Protein AF-A0A1M5LRK2-F1 (afdb_monomer_lite)

Foldseek 3Di:
DDDPPPPDPDDDPDDDDDDPDDDPPQVPPPLCVLVVVCVVVVHQLCRVCVQLVDHSVRSVCSSVDDRDPPSSSVVSVCVVVVVDDSVNTPD

pLDDT: mean 73.71, std 24.24, range [27.83, 95.81]

Secondary structure (DSSP, 8-state):
------------------------------HHHHHHHHHHTT--HHHHHHTTT--HHHHHHHHTTPPPPHHHHHHHHHHHTTSS-GGGS--

Structure (mmCIF, N/CA/C/O backbone):
data_AF-A0A1M5LRK2-F1
#
_entry.id   AF-A0A1M5LRK2-F1
#
loop_
_atom_site.group_PDB
_atom_site.id
_atom_site.type_symbol
_atom_site.label_atom_id
_atom_site.label_alt_id
_atom_site.label_comp_id
_atom_site.label_asym_id
_atom_site.label_entity_id
_atom_site.label_seq_id
_atom_site.pdbx_PDB_ins_code
_atom_site.Cartn_x
_atom_site.Cartn_y
_atom_site.Cartn_z
_atom_site.occupancy
_atom_site.B_iso_or_equiv
_atom_site.auth_seq_id
_atom_site.auth_comp_id
_atom_site.auth_asym_id
_atom_site.auth_atom_id
_atom_site.pdbx_PDB_model_num
ATOM 1 N N . MET A 1 1 ? 18.347 -23.140 20.280 1.00 39.78 1 MET A N 1
ATOM 2 C CA . MET A 1 1 ? 17.048 -22.445 20.136 1.00 39.78 1 MET A CA 1
ATOM 3 C C . MET A 1 1 ? 17.347 -20.965 20.289 1.00 39.78 1 MET A C 1
ATOM 5 O O . MET A 1 1 ? 17.782 -20.599 21.364 1.00 39.78 1 MET A O 1
ATOM 9 N N . ALA A 1 2 ? 17.288 -20.106 19.279 1.00 39.00 2 ALA A N 1
ATOM 10 C CA . ALA A 1 2 ? 16.610 -20.155 17.988 1.00 39.00 2 ALA A CA 1
ATOM 11 C C . ALA A 1 2 ? 17.603 -19.902 16.835 1.00 39.00 2 ALA A C 1
ATOM 13 O O . ALA A 1 2 ? 18.667 -19.330 17.052 1.00 39.00 2 ALA A O 1
ATOM 14 N N . GLN A 1 3 ? 17.278 -20.409 15.647 1.00 30.03 3 GLN A N 1
ATOM 15 C CA . GLN A 1 3 ? 17.977 -20.083 14.407 1.00 30.03 3 GLN A CA 1
ATOM 16 C C . GLN A 1 3 ? 17.406 -18.758 13.900 1.00 30.03 3 GLN A C 1
ATOM 18 O O . GLN A 1 3 ? 16.212 -18.679 13.621 1.00 30.03 3 GLN A O 1
ATOM 23 N N . ASP A 1 4 ? 18.253 -17.736 13.819 1.00 31.75 4 ASP A N 1
ATOM 24 C CA . ASP A 1 4 ? 17.967 -16.526 13.057 1.00 31.75 4 ASP A CA 1
ATOM 25 C C . ASP A 1 4 ? 18.226 -16.854 11.580 1.00 31.75 4 ASP A C 1
ATOM 27 O O . ASP A 1 4 ? 19.366 -16.841 11.110 1.00 31.75 4 ASP A O 1
ATOM 31 N N . ASP A 1 5 ? 17.168 -17.231 10.861 1.00 33.84 5 ASP A N 1
ATOM 32 C CA . ASP A 1 5 ? 17.200 -17.424 9.410 1.00 33.84 5 ASP A CA 1
ATOM 33 C C . ASP A 1 5 ? 17.258 -16.052 8.714 1.00 33.84 5 ASP A C 1
ATOM 35 O O . ASP A 1 5 ? 16.253 -15.447 8.336 1.00 33.84 5 ASP A O 1
ATOM 39 N N . ASP A 1 6 ? 18.484 -15.549 8.581 1.00 30.67 6 ASP A N 1
ATOM 40 C CA . ASP A 1 6 ? 18.859 -14.357 7.821 1.00 30.67 6 ASP A CA 1
ATOM 41 C C . ASP A 1 6 ? 18.623 -14.616 6.318 1.00 30.67 6 ASP A C 1
ATOM 43 O O . ASP A 1 6 ? 19.430 -15.247 5.629 1.00 30.67 6 ASP A O 1
ATOM 47 N N . PHE A 1 7 ? 17.474 -14.178 5.792 1.00 34.88 7 PHE A N 1
ATOM 48 C CA . PHE A 1 7 ? 17.093 -14.365 4.386 1.00 34.88 7 PHE A CA 1
ATOM 49 C C . PHE A 1 7 ? 17.898 -13.416 3.476 1.00 34.88 7 PHE A C 1
ATOM 51 O O . PHE A 1 7 ? 17.405 -12.393 2.992 1.00 34.88 7 PHE A O 1
ATOM 58 N N . LYS A 1 8 ? 19.177 -13.735 3.247 1.00 31.86 8 LYS A N 1
ATOM 59 C CA . LYS A 1 8 ? 20.048 -12.986 2.333 1.00 31.86 8 LYS A CA 1
ATOM 60 C C . LYS A 1 8 ? 19.725 -13.307 0.876 1.00 31.86 8 LYS A C 1
ATOM 62 O O . LYS A 1 8 ? 20.113 -14.346 0.349 1.00 31.86 8 LYS A O 1
ATOM 67 N N . TYR A 1 9 ? 19.096 -12.361 0.184 1.00 34.56 9 TYR A N 1
ATOM 68 C CA . TYR A 1 9 ? 19.098 -12.337 -1.278 1.00 34.56 9 TYR A CA 1
ATOM 69 C C . TYR A 1 9 ? 20.493 -11.939 -1.779 1.00 34.56 9 TYR A C 1
ATOM 71 O O . TYR A 1 9 ? 20.832 -10.759 -1.869 1.00 34.56 9 TYR A O 1
ATOM 79 N N . GLN A 1 10 ? 21.316 -12.937 -2.100 1.00 27.83 10 GLN A N 1
ATOM 80 C CA . GLN A 1 10 ? 22.564 -12.747 -2.832 1.00 27.83 10 GLN A CA 1
ATOM 81 C C . GLN A 1 10 ? 22.223 -12.457 -4.302 1.00 27.83 10 GLN A C 1
ATOM 83 O O . GLN A 1 10 ? 21.779 -13.342 -5.032 1.00 27.83 10 GLN A O 1
ATOM 88 N N . ALA A 1 11 ? 22.433 -11.220 -4.756 1.00 36.66 11 ALA A N 1
ATOM 89 C CA . ALA A 1 11 ? 22.429 -10.922 -6.183 1.00 36.66 11 ALA A CA 1
ATOM 90 C C . ALA A 1 11 ? 23.665 -11.580 -6.815 1.00 36.66 11 ALA A C 1
ATOM 92 O O . ALA A 1 11 ? 24.799 -11.165 -6.566 1.00 36.66 11 ALA A O 1
ATOM 93 N N . VAL A 1 12 ? 23.453 -12.638 -7.597 1.00 35.47 12 VAL A N 1
ATOM 94 C CA . VAL A 1 12 ? 24.506 -13.253 -8.406 1.00 35.47 12 VAL A CA 1
ATOM 95 C C . VAL A 1 12 ? 24.808 -12.337 -9.591 1.00 35.47 12 VAL A C 1
ATOM 97 O O . VAL A 1 12 ? 23.992 -12.165 -10.493 1.00 35.47 12 VAL A O 1
ATOM 100 N N . ALA A 1 13 ? 25.979 -11.702 -9.568 1.00 40.41 13 ALA A N 1
ATOM 101 C CA . ALA A 1 13 ? 26.527 -11.016 -10.728 1.00 40.41 13 ALA A CA 1
ATOM 102 C C . ALA A 1 13 ? 27.018 -12.081 -11.720 1.00 40.41 13 ALA A C 1
ATOM 104 O O . ALA A 1 13 ? 28.093 -12.652 -11.546 1.00 40.41 13 ALA A O 1
ATOM 105 N N . GLY A 1 14 ? 26.187 -12.384 -12.718 1.00 37.84 14 GLY A N 1
ATOM 106 C CA . GLY A 1 14 ? 26.483 -13.306 -13.807 1.00 37.84 14 GLY A CA 1
ATOM 107 C C . GLY A 1 14 ? 26.310 -12.617 -15.155 1.00 37.84 14 GLY A C 1
ATOM 108 O O . GLY A 1 14 ? 25.188 -12.352 -15.559 1.00 37.84 14 GLY A O 1
ATOM 109 N N . ASP A 1 15 ? 27.455 -12.329 -15.767 1.00 36.97 15 ASP A N 1
ATOM 110 C CA . ASP A 1 15 ? 27.785 -12.312 -17.196 1.00 36.97 15 ASP A CA 1
ATOM 111 C C . ASP A 1 15 ? 26.907 -11.560 -18.224 1.00 36.97 15 ASP A C 1
ATOM 113 O O . ASP A 1 15 ? 25.693 -11.716 -18.344 1.00 36.97 15 ASP A O 1
ATOM 117 N N . SER A 1 16 ? 27.601 -10.766 -19.041 1.00 49.12 16 SER A N 1
ATOM 118 C CA . SER A 1 16 ? 27.083 -9.960 -20.146 1.00 49.12 16 SER A CA 1
ATOM 119 C C . SER A 1 16 ? 26.664 -10.845 -21.323 1.00 49.12 16 SER A C 1
ATOM 121 O O . SER A 1 16 ? 27.393 -10.989 -22.301 1.00 49.12 16 SER A O 1
ATOM 123 N N . GLY A 1 17 ? 25.457 -11.399 -21.259 1.00 35.09 17 GLY A N 1
ATOM 124 C CA . GLY A 1 17 ? 24.761 -12.000 -22.394 1.00 35.09 17 GLY A CA 1
ATOM 125 C C . GLY A 1 17 ? 23.434 -11.285 -22.611 1.00 35.09 17 GLY A C 1
ATOM 126 O O . GLY A 1 17 ? 22.604 -11.236 -21.709 1.00 35.09 17 GLY A O 1
ATOM 127 N N . ALA A 1 18 ? 23.230 -10.697 -23.790 1.00 49.25 18 ALA A N 1
ATOM 128 C CA . ALA A 1 18 ? 21.982 -10.032 -24.150 1.00 49.25 18 ALA A CA 1
ATOM 129 C C . ALA A 1 18 ? 20.792 -11.003 -24.028 1.00 49.25 18 ALA A C 1
ATOM 131 O O . ALA A 1 18 ? 20.611 -11.877 -24.875 1.00 49.25 18 ALA A O 1
ATOM 132 N N . VAL A 1 19 ? 19.979 -10.840 -22.982 1.00 48.53 19 VAL A N 1
ATOM 133 C CA . VAL A 1 19 ? 18.701 -11.545 -22.834 1.00 48.53 19 VAL A CA 1
ATOM 134 C C . VAL A 1 19 ? 17.586 -10.707 -23.476 1.00 48.53 19 VAL A C 1
ATOM 136 O O . VAL A 1 19 ? 17.502 -9.502 -23.217 1.00 48.53 19 VAL A O 1
ATOM 139 N N . PRO A 1 20 ? 16.743 -11.289 -24.349 1.00 43.72 20 PRO A N 1
ATOM 140 C CA . PRO A 1 20 ? 15.616 -10.581 -24.936 1.00 43.72 20 PRO A CA 1
ATOM 141 C C . PRO A 1 20 ? 14.570 -10.310 -23.849 1.00 43.72 20 PRO A C 1
ATOM 143 O O . PRO A 1 20 ? 14.382 -11.115 -22.942 1.00 43.72 20 PRO A O 1
ATOM 146 N N . ALA A 1 21 ? 13.916 -9.152 -23.945 1.00 49.50 21 ALA A N 1
ATOM 147 C CA . ALA A 1 21 ? 12.923 -8.658 -23.0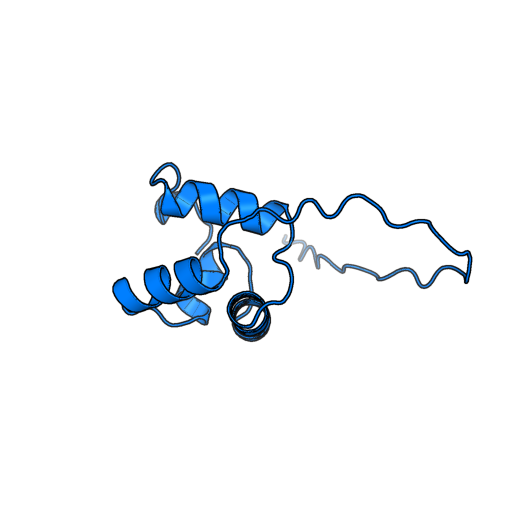00 1.00 49.50 21 ALA A CA 1
ATOM 148 C C . ALA A 1 21 ? 11.879 -9.726 -22.620 1.00 49.50 21 ALA A C 1
ATOM 150 O O . ALA A 1 21 ? 11.008 -10.077 -23.417 1.00 49.50 21 ALA A O 1
ATOM 151 N N . GLU A 1 22 ? 11.967 -10.216 -21.384 1.00 34.72 22 GLU A N 1
ATOM 152 C CA . GLU A 1 22 ? 10.943 -11.050 -20.763 1.00 34.72 22 GLU A CA 1
ATOM 153 C C . GLU A 1 22 ? 9.634 -10.261 -20.583 1.00 34.72 22 GLU A C 1
ATOM 155 O O . GLU A 1 22 ? 9.669 -9.039 -20.385 1.00 34.72 22 GLU A O 1
ATOM 160 N N . PRO A 1 23 ? 8.465 -10.928 -20.643 1.00 40.69 23 PRO A N 1
ATOM 161 C CA . PRO A 1 23 ? 7.179 -10.261 -20.546 1.00 40.69 23 PRO A CA 1
ATOM 162 C C . PRO A 1 23 ? 7.041 -9.647 -19.154 1.00 40.69 23 PRO A C 1
ATOM 164 O O . PRO A 1 23 ? 6.864 -10.331 -18.145 1.00 40.69 23 PRO A O 1
ATOM 167 N N . THR A 1 24 ? 7.103 -8.321 -19.102 1.00 40.09 24 THR A N 1
ATOM 168 C CA . THR A 1 24 ? 6.728 -7.531 -17.940 1.00 40.09 24 THR A CA 1
ATOM 169 C C . THR A 1 24 ? 5.268 -7.833 -17.625 1.00 40.09 24 THR A C 1
ATOM 171 O O . THR A 1 24 ? 4.349 -7.268 -18.217 1.00 40.09 24 THR A O 1
ATOM 174 N N . PHE A 1 25 ? 5.029 -8.723 -16.659 1.00 43.09 25 PHE A N 1
ATOM 175 C CA . PHE A 1 25 ? 3.741 -8.846 -15.981 1.00 43.09 25 PHE A CA 1
ATOM 176 C C . PHE A 1 25 ? 3.513 -7.578 -15.145 1.00 43.09 25 PHE A C 1
ATOM 178 O O . PHE A 1 25 ? 3.519 -7.597 -13.914 1.00 43.09 25 PHE A O 1
ATOM 185 N N . ALA A 1 26 ? 3.359 -6.440 -15.824 1.00 45.97 26 ALA A N 1
ATOM 186 C CA . ALA A 1 26 ? 2.996 -5.159 -15.256 1.00 45.97 26 ALA A CA 1
ATOM 187 C C . ALA A 1 26 ? 1.542 -5.268 -14.799 1.00 45.97 26 ALA A C 1
ATOM 189 O O . ALA A 1 26 ? 0.607 -4.928 -15.523 1.00 45.97 26 ALA A O 1
ATOM 190 N N . ALA A 1 27 ? 1.355 -5.825 -13.601 1.00 50.47 27 ALA A N 1
ATOM 191 C CA . ALA A 1 27 ? 0.073 -5.914 -12.931 1.00 50.47 27 ALA A CA 1
ATOM 192 C C . ALA A 1 27 ? -0.513 -4.501 -12.837 1.00 50.47 27 ALA A C 1
ATOM 194 O O . ALA A 1 27 ? -0.089 -3.674 -12.034 1.00 50.47 27 ALA A O 1
ATOM 195 N N . THR A 1 28 ? -1.458 -4.219 -13.730 1.00 48.75 28 THR A N 1
ATOM 196 C CA . THR A 1 28 ? -1.961 -2.882 -14.035 1.00 48.75 28 THR A CA 1
ATOM 197 C C . THR A 1 28 ? -2.961 -2.434 -12.972 1.00 48.75 28 THR A C 1
ATOM 199 O O . THR A 1 28 ? -4.144 -2.260 -13.240 1.00 48.75 28 THR A O 1
ATOM 202 N N . THR A 1 29 ? -2.514 -2.277 -11.728 1.00 55.19 29 THR A N 1
ATOM 203 C CA . THR A 1 29 ? -3.180 -1.339 -10.824 1.00 55.19 29 THR A CA 1
ATOM 204 C C . THR A 1 29 ? -2.428 -0.029 -10.987 1.00 55.19 29 THR A C 1
ATOM 206 O O . THR A 1 29 ? -1.240 0.004 -10.661 1.00 55.19 29 THR A O 1
ATOM 209 N N . PRO A 1 30 ? -3.049 1.036 -11.522 1.00 64.31 30 PRO A N 1
ATOM 210 C CA . PRO A 1 30 ? -2.336 2.286 -11.717 1.00 64.31 30 PRO A CA 1
ATOM 211 C C . PRO A 1 30 ? -1.755 2.741 -10.375 1.00 64.31 30 PRO A C 1
ATOM 213 O O . PRO A 1 30 ? -2.486 2.861 -9.393 1.00 64.31 30 PRO A O 1
ATOM 216 N N . HIS A 1 31 ? -0.444 2.983 -10.322 1.00 71.19 31 HIS A N 1
ATOM 217 C CA . HIS A 1 31 ? 0.278 3.399 -9.109 1.00 71.19 31 HIS A CA 1
ATOM 218 C C . HIS A 1 31 ? -0.411 4.577 -8.390 1.00 71.19 31 HIS A C 1
ATOM 220 O O . HIS A 1 31 ? -0.462 4.639 -7.160 1.00 71.19 31 HIS A O 1
ATOM 226 N N . ALA A 1 32 ? -1.026 5.471 -9.172 1.00 74.75 32 ALA A N 1
ATOM 227 C CA . ALA A 1 32 ? -1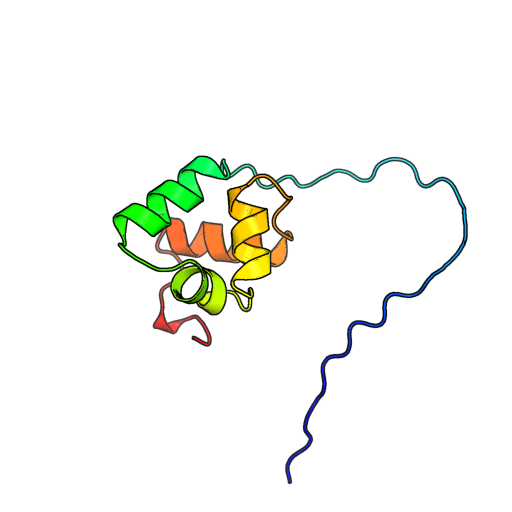.828 6.587 -8.687 1.00 74.75 32 ALA A CA 1
ATOM 228 C C . ALA A 1 32 ? -3.047 6.154 -7.849 1.00 74.75 32 ALA A C 1
ATOM 230 O O . ALA A 1 32 ? -3.353 6.800 -6.848 1.00 74.75 32 ALA A O 1
ATOM 231 N N . GLU A 1 33 ? -3.719 5.060 -8.209 1.00 83.50 33 GLU A N 1
ATOM 232 C CA . GLU A 1 33 ? -4.890 4.551 -7.486 1.00 83.50 33 GLU A CA 1
ATOM 233 C C . GLU A 1 33 ? -4.495 3.913 -6.150 1.00 83.50 33 GLU A C 1
ATOM 235 O O . GLU A 1 33 ? -5.174 4.127 -5.148 1.00 83.50 33 GLU A O 1
ATOM 240 N N . LEU A 1 34 ? -3.347 3.227 -6.082 1.00 86.75 34 LEU A N 1
ATOM 241 C CA . LEU A 1 34 ? -2.813 2.700 -4.817 1.00 86.75 34 LEU A CA 1
ATOM 242 C C . LEU A 1 34 ? -2.446 3.822 -3.843 1.00 86.75 34 LEU A C 1
ATOM 244 O O . LEU A 1 34 ? -2.812 3.777 -2.666 1.00 86.75 34 LEU A O 1
ATOM 248 N N . LYS A 1 35 ? -1.788 4.874 -4.342 1.00 89.56 35 LYS A N 1
ATOM 249 C CA . LYS A 1 35 ? -1.469 6.063 -3.546 1.00 89.56 35 LYS A CA 1
ATOM 250 C C . LYS A 1 35 ? -2.736 6.749 -3.025 1.00 89.56 35 LYS A C 1
ATOM 252 O O . LYS A 1 35 ? -2.805 7.078 -1.841 1.00 89.56 35 LYS A O 1
ATOM 257 N N . LYS A 1 36 ? -3.751 6.944 -3.876 1.00 89.88 36 LYS A N 1
ATOM 258 C CA . LYS A 1 36 ? -5.050 7.510 -3.467 1.00 89.88 36 LYS A CA 1
ATOM 259 C C . LYS A 1 36 ? -5.739 6.642 -2.417 1.00 89.88 36 LYS A C 1
ATOM 261 O O . LYS A 1 36 ? -6.210 7.176 -1.416 1.00 89.88 36 LYS A O 1
ATOM 266 N N . PHE A 1 37 ? -5.748 5.323 -2.607 1.00 90.31 37 PHE A N 1
ATOM 267 C CA . PHE A 1 37 ? -6.319 4.374 -1.654 1.00 90.31 37 PHE A CA 1
ATOM 268 C C . PHE A 1 37 ? -5.657 4.500 -0.277 1.00 90.31 37 PHE A C 1
ATOM 270 O O . PHE A 1 37 ? -6.354 4.710 0.718 1.00 90.31 37 PHE A O 1
ATOM 277 N N . ARG A 1 38 ? -4.320 4.493 -0.214 1.00 94.00 38 ARG A N 1
ATOM 278 C CA . ARG A 1 38 ? -3.579 4.709 1.037 1.00 94.00 38 ARG A CA 1
ATOM 279 C C . ARG A 1 38 ? -3.927 6.048 1.696 1.00 94.00 38 ARG A C 1
ATOM 281 O O . ARG A 1 38 ? -4.172 6.098 2.901 1.00 94.00 38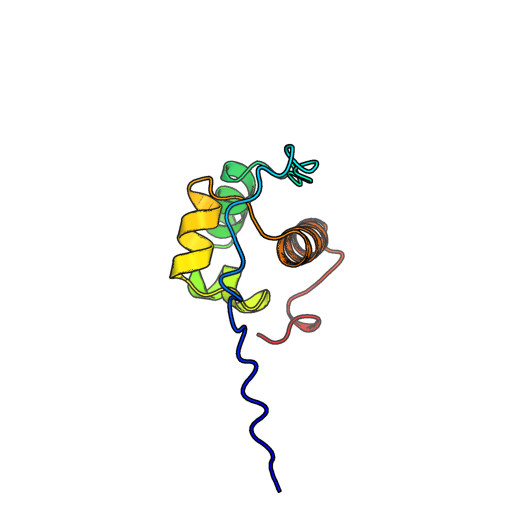 ARG A O 1
ATOM 288 N N . ILE A 1 39 ? -3.961 7.134 0.918 1.00 92.44 39 ILE A N 1
ATOM 289 C CA . ILE A 1 39 ? -4.281 8.478 1.429 1.00 92.44 39 ILE A CA 1
ATOM 290 C C . ILE A 1 39 ? -5.712 8.530 1.975 1.00 92.44 39 ILE A C 1
ATOM 292 O O . ILE A 1 39 ? -5.925 9.108 3.039 1.00 92.44 39 ILE A O 1
ATOM 296 N N . SER A 1 40 ? -6.679 7.883 1.315 1.00 92.75 40 SER A N 1
ATOM 297 C CA . SER A 1 40 ? -8.062 7.808 1.809 1.00 92.75 40 SER A CA 1
ATOM 298 C C . SER A 1 40 ? -8.169 7.087 3.156 1.00 92.75 40 SER A C 1
ATOM 300 O O . SER A 1 40 ? -8.971 7.484 3.998 1.00 92.75 40 SER A O 1
ATOM 302 N N . LYS A 1 41 ? -7.292 6.104 3.406 1.00 90.06 41 LYS A N 1
ATOM 303 C CA . LYS A 1 41 ? -7.151 5.425 4.702 1.00 90.06 41 LYS A CA 1
ATOM 304 C C . LYS A 1 41 ? -6.331 6.215 5.735 1.00 90.06 41 LYS A C 1
ATOM 306 O O . LYS A 1 41 ? -6.231 5.784 6.879 1.00 90.06 41 LYS A O 1
ATOM 311 N N . ARG A 1 42 ? -5.764 7.370 5.358 1.00 94.38 42 ARG A N 1
ATOM 312 C CA . ARG A 1 42 ? -4.879 8.214 6.186 1.00 94.38 42 ARG A CA 1
ATOM 313 C C . ARG A 1 42 ? -3.673 7.461 6.753 1.00 94.38 42 ARG A C 1
ATOM 315 O O . ARG A 1 42 ? -3.268 7.679 7.891 1.00 94.38 42 ARG A O 1
ATOM 322 N N . GLU A 1 43 ? -3.085 6.578 5.954 1.00 94.31 43 GLU A N 1
ATOM 323 C CA . GLU A 1 43 ? -1.947 5.764 6.385 1.00 94.31 43 GLU A CA 1
ATOM 324 C C . GLU A 1 43 ? -0.626 6.300 5.844 1.00 94.31 43 GLU A C 1
ATOM 326 O O . GLU A 1 43 ? -0.546 6.780 4.709 1.00 94.31 43 GLU A O 1
ATOM 331 N N . SER A 1 44 ? 0.435 6.187 6.645 1.00 95.81 44 SER A N 1
ATOM 332 C CA . SER A 1 44 ? 1.798 6.397 6.161 1.00 95.81 44 SER A CA 1
ATOM 333 C C . SER A 1 44 ? 2.186 5.294 5.170 1.00 95.81 44 SER A C 1
ATOM 335 O O . SER A 1 44 ? 1.570 4.228 5.118 1.00 95.81 44 SER A O 1
ATOM 337 N N . GLN A 1 45 ? 3.220 5.549 4.366 1.00 94.31 45 GLN A N 1
ATOM 338 C CA . GLN A 1 45 ? 3.783 4.526 3.483 1.00 94.31 45 GLN A CA 1
ATOM 339 C C . GLN A 1 45 ? 4.285 3.325 4.282 1.00 94.31 45 GLN A C 1
ATOM 341 O O . GLN A 1 45 ? 3.963 2.205 3.925 1.00 94.31 45 GLN A O 1
ATOM 346 N N . GLU A 1 46 ? 4.997 3.555 5.384 1.00 94.94 46 GLU A N 1
ATOM 347 C CA . GLU A 1 46 ? 5.458 2.495 6.283 1.00 94.94 46 GLU A CA 1
ATOM 348 C C . GLU A 1 46 ? 4.307 1.610 6.769 1.00 94.94 46 GLU A C 1
ATOM 350 O O . GLU A 1 46 ? 4.360 0.399 6.605 1.00 94.94 46 GLU A O 1
ATOM 355 N N . LYS A 1 47 ? 3.215 2.211 7.258 1.00 94.50 47 LYS A N 1
ATOM 356 C CA . LYS A 1 47 ? 2.054 1.456 7.737 1.00 94.50 47 LYS A CA 1
ATOM 357 C C . LYS A 1 47 ? 1.371 0.664 6.621 1.00 94.50 47 LYS A C 1
ATOM 359 O O . LYS A 1 47 ? 0.944 -0.466 6.824 1.00 94.50 47 LYS A O 1
ATOM 364 N N . PHE A 1 48 ? 1.215 1.257 5.441 1.00 95.00 48 PHE A N 1
ATOM 365 C CA . PHE A 1 48 ? 0.548 0.590 4.324 1.00 95.00 48 PHE A CA 1
ATOM 366 C C . PHE A 1 48 ? 1.394 -0.531 3.720 1.00 95.00 48 PHE A C 1
ATOM 368 O O . PHE A 1 48 ? 0.912 -1.647 3.556 1.00 95.00 48 PHE A O 1
ATOM 375 N N . TRP A 1 49 ? 2.649 -0.229 3.399 1.00 94.44 49 TRP A N 1
ATOM 376 C CA . TRP A 1 49 ? 3.565 -1.132 2.712 1.00 94.44 49 TRP A CA 1
ATOM 377 C C . TRP A 1 49 ? 4.165 -2.190 3.645 1.00 94.44 49 TRP A C 1
ATOM 379 O O . TRP A 1 49 ? 4.403 -3.311 3.194 1.00 94.44 49 TRP A O 1
ATOM 389 N N . GLY A 1 50 ? 4.314 -1.880 4.937 1.00 94.62 50 GLY A N 1
ATOM 390 C CA . GLY A 1 50 ? 4.807 -2.807 5.962 1.00 94.62 50 GLY A CA 1
ATOM 391 C C . GLY A 1 50 ? 4.006 -4.105 6.020 1.00 94.62 50 GLY A C 1
ATOM 392 O O . GLY A 1 50 ? 4.597 -5.181 6.017 1.00 94.62 50 GLY A O 1
ATOM 393 N N . ARG A 1 51 ? 2.679 -4.016 5.844 1.00 94.00 51 ARG A N 1
ATOM 394 C CA . ARG A 1 51 ? 1.775 -5.177 5.757 1.00 94.00 51 ARG A CA 1
ATOM 395 C C . ARG A 1 51 ? 2.187 -6.218 4.715 1.00 94.00 51 ARG A C 1
ATOM 397 O O . ARG A 1 51 ? 1.858 -7.391 4.845 1.00 94.00 51 ARG A O 1
ATOM 404 N N . PHE A 1 52 ? 2.857 -5.784 3.650 1.00 93.62 52 PHE A N 1
ATOM 405 C CA . PHE A 1 52 ? 3.291 -6.630 2.538 1.00 93.62 52 PHE A CA 1
ATOM 406 C C . PHE A 1 52 ? 4.792 -6.953 2.599 1.00 93.62 52 PHE A C 1
ATOM 408 O O . PHE A 1 52 ? 5.362 -7.374 1.593 1.00 93.62 52 PHE A O 1
ATOM 415 N N . GLY A 1 53 ? 5.448 -6.707 3.740 1.00 92.88 53 GLY A N 1
ATOM 416 C CA . GLY A 1 53 ? 6.894 -6.867 3.910 1.00 92.88 53 GLY A CA 1
ATOM 417 C C . GLY A 1 53 ? 7.717 -5.829 3.140 1.00 92.88 53 GLY A C 1
ATOM 418 O O . GLY A 1 53 ? 8.888 -6.056 2.842 1.00 92.88 53 GLY A O 1
ATOM 419 N N . VAL A 1 54 ? 7.112 -4.699 2.766 1.00 94.00 54 VAL A N 1
ATOM 420 C CA . VAL A 1 54 ? 7.754 -3.665 1.951 1.00 94.00 54 VAL A CA 1
ATOM 421 C C . VAL A 1 54 ? 8.171 -2.493 2.834 1.00 94.00 54 VAL A C 1
ATOM 423 O O . VAL A 1 54 ? 7.359 -1.889 3.532 1.00 94.00 54 VAL A O 1
ATOM 426 N N . THR A 1 55 ? 9.447 -2.114 2.750 1.00 94.88 55 THR A N 1
ATOM 427 C CA . THR A 1 55 ? 9.984 -0.951 3.468 1.00 94.88 55 THR A CA 1
ATOM 428 C C . THR A 1 55 ? 9.393 0.363 2.955 1.00 94.88 55 THR A C 1
ATOM 430 O O . THR A 1 55 ? 9.017 0.482 1.786 1.00 94.88 55 THR A O 1
ATOM 433 N N . GLN A 1 56 ? 9.383 1.404 3.796 1.00 93.81 56 GLN A N 1
ATOM 434 C CA . GLN A 1 56 ? 8.883 2.732 3.415 1.00 93.81 56 GLN A CA 1
ATOM 435 C C . GLN A 1 56 ? 9.558 3.280 2.142 1.00 93.81 56 GLN A C 1
ATOM 437 O O . GLN A 1 56 ? 8.873 3.794 1.256 1.00 93.81 56 GLN A O 1
ATOM 442 N N . SER A 1 57 ? 10.880 3.130 2.015 1.00 93.81 57 SER A N 1
ATOM 443 C CA . SER A 1 57 ? 11.641 3.600 0.850 1.00 93.81 57 SER A CA 1
ATOM 444 C C . SER A 1 57 ? 11.268 2.859 -0.439 1.00 93.81 57 SER A C 1
ATOM 446 O O . SER A 1 57 ? 11.152 3.485 -1.494 1.00 93.81 57 SER A O 1
ATOM 448 N N . SER A 1 58 ? 11.016 1.550 -0.362 1.00 91.31 58 SER A N 1
ATOM 449 C CA . SER A 1 58 ? 10.542 0.740 -1.493 1.00 91.31 58 SER A CA 1
ATOM 450 C C . SER A 1 58 ? 9.103 1.094 -1.871 1.00 91.31 58 SER A C 1
ATOM 452 O O . SER A 1 58 ? 8.810 1.318 -3.044 1.00 91.31 58 SER A O 1
ATOM 454 N N . GLY A 1 59 ? 8.225 1.255 -0.877 1.00 91.88 59 GLY A N 1
ATOM 455 C CA . GLY A 1 59 ? 6.845 1.697 -1.073 1.00 91.88 59 GLY A CA 1
ATOM 456 C C . GLY A 1 59 ? 6.746 3.070 -1.740 1.00 91.88 59 GLY A C 1
ATOM 457 O O . GLY A 1 59 ? 5.924 3.277 -2.631 1.00 91.88 59 GLY A O 1
ATOM 458 N N . SER A 1 60 ? 7.647 3.992 -1.389 1.00 92.94 60 SER A N 1
ATOM 459 C CA . SER A 1 60 ? 7.755 5.287 -2.067 1.00 92.94 60 SER A CA 1
ATOM 460 C C . SER A 1 60 ? 8.038 5.135 -3.562 1.00 92.94 60 SER A C 1
ATOM 462 O O . SER A 1 60 ? 7.331 5.722 -4.379 1.00 92.94 60 SER A O 1
ATOM 464 N N . ARG A 1 61 ? 8.987 4.265 -3.935 1.00 91.19 61 ARG A N 1
ATOM 465 C CA . ARG A 1 61 ? 9.319 3.985 -5.344 1.00 91.19 61 ARG A CA 1
ATOM 466 C C . ARG A 1 61 ? 8.134 3.400 -6.106 1.00 91.19 61 ARG A C 1
ATOM 468 O O . ARG A 1 61 ? 7.886 3.781 -7.250 1.00 91.19 61 ARG A O 1
ATOM 475 N N . PHE A 1 62 ? 7.389 2.507 -5.465 1.00 91.19 62 PHE A N 1
ATOM 476 C CA . PHE A 1 62 ? 6.191 1.904 -6.043 1.00 91.19 62 PHE A CA 1
ATOM 477 C C . PHE A 1 62 ? 5.084 2.929 -6.294 1.00 91.19 62 PHE A C 1
ATOM 479 O O . PHE A 1 62 ? 4.384 2.837 -7.297 1.00 91.19 62 PHE A O 1
ATOM 486 N N . GLU A 1 63 ? 4.937 3.936 -5.433 1.00 88.44 63 GLU A N 1
ATOM 487 C CA . GLU A 1 63 ? 3.968 5.020 -5.634 1.00 88.44 63 GLU A CA 1
ATOM 488 C C . GLU A 1 63 ? 4.411 6.045 -6.692 1.00 88.44 63 GLU A C 1
ATOM 490 O O . GLU A 1 63 ? 3.564 6.752 -7.239 1.00 88.44 63 GLU A O 1
ATOM 495 N N . THR A 1 64 ? 5.711 6.134 -6.993 1.00 86.00 64 THR A N 1
ATOM 496 C CA . THR A 1 64 ? 6.276 7.063 -7.990 1.00 86.00 64 THR A CA 1
ATOM 497 C C . THR A 1 64 ? 6.498 6.445 -9.373 1.00 86.00 64 THR A C 1
ATOM 499 O O . THR A 1 64 ? 6.967 7.144 -10.265 1.00 86.00 64 THR A O 1
ATOM 502 N N . GLY A 1 65 ? 6.155 5.167 -9.571 1.00 76.12 65 GLY A N 1
ATOM 503 C CA . GLY A 1 65 ? 6.162 4.522 -10.892 1.00 76.12 65 GLY A CA 1
ATOM 504 C C . GLY A 1 65 ? 7.229 3.449 -11.112 1.00 76.12 65 GLY A C 1
ATOM 505 O O . GLY A 1 65 ? 7.423 3.026 -12.249 1.00 76.12 65 GLY A O 1
ATOM 506 N N . LEU A 1 66 ? 7.912 2.979 -10.062 1.00 74.88 66 LEU A N 1
ATOM 507 C CA . LEU A 1 66 ? 8.711 1.757 -10.163 1.00 74.88 66 LEU A CA 1
ATOM 508 C C . LEU A 1 66 ? 7.781 0.534 -10.134 1.00 74.88 66 LEU A C 1
ATOM 510 O O . LEU A 1 66 ? 6.810 0.503 -9.374 1.00 74.88 66 LEU A O 1
ATOM 514 N N . GLY A 1 67 ? 8.084 -0.478 -10.950 1.00 82.69 67 GLY A N 1
ATOM 515 C CA . GLY A 1 67 ? 7.304 -1.713 -11.000 1.00 82.69 67 GLY A CA 1
ATOM 516 C C . GLY A 1 67 ? 7.226 -2.388 -9.629 1.00 82.69 67 GLY A C 1
ATOM 517 O O . GLY A 1 67 ? 8.246 -2.606 -8.976 1.00 82.69 67 GLY A O 1
ATOM 518 N N . ILE A 1 68 ? 6.009 -2.713 -9.192 1.00 87.19 68 ILE A N 1
ATOM 519 C CA . ILE A 1 68 ? 5.779 -3.486 -7.968 1.00 87.19 68 ILE A CA 1
ATOM 520 C C . ILE A 1 68 ? 6.113 -4.952 -8.278 1.00 87.19 68 ILE A C 1
ATOM 522 O O . ILE A 1 68 ? 5.579 -5.476 -9.260 1.00 87.19 68 ILE A O 1
ATOM 526 N N . PRO A 1 69 ? 6.944 -5.637 -7.468 1.00 89.81 69 PRO A N 1
ATOM 527 C CA . PRO A 1 69 ? 7.222 -7.055 -7.659 1.00 89.81 69 PRO A CA 1
ATOM 528 C C . PRO A 1 69 ? 5.923 -7.877 -7.738 1.00 89.81 69 PRO A C 1
ATOM 530 O O . PRO A 1 69 ? 5.015 -7.637 -6.933 1.00 89.81 69 PRO A O 1
ATOM 533 N N . PRO A 1 70 ? 5.809 -8.864 -8.649 1.00 87.94 70 PRO A N 1
ATOM 534 C CA . PRO A 1 70 ? 4.564 -9.606 -8.853 1.00 87.94 70 PRO A CA 1
ATOM 535 C C . PRO A 1 70 ? 3.936 -10.199 -7.577 1.00 87.94 70 PRO A C 1
ATOM 537 O O . PRO A 1 70 ? 2.723 -10.051 -7.415 1.00 87.94 70 PRO A O 1
ATOM 540 N N . PRO A 1 71 ? 4.702 -10.782 -6.626 1.00 92.38 71 PRO A N 1
ATOM 541 C CA . PRO A 1 71 ? 4.124 -11.292 -5.380 1.00 92.38 71 PRO A CA 1
ATOM 542 C C . PRO A 1 71 ? 3.427 -10.199 -4.557 1.00 92.38 71 PRO A C 1
ATOM 544 O O . PRO A 1 71 ? 2.291 -10.372 -4.118 1.00 92.38 71 PRO A O 1
ATOM 547 N N . VAL A 1 72 ? 4.065 -9.031 -4.425 1.00 92.75 72 VAL A N 1
ATOM 548 C CA . VAL A 1 72 ? 3.510 -7.874 -3.703 1.00 92.75 72 VAL A CA 1
ATOM 549 C C . VAL A 1 72 ? 2.268 -7.346 -4.421 1.00 92.75 72 VAL A C 1
ATOM 551 O O . VAL A 1 72 ? 1.256 -7.059 -3.785 1.00 92.75 72 VAL A O 1
ATOM 554 N N . ALA A 1 73 ? 2.301 -7.265 -5.753 1.00 90.88 73 ALA A N 1
ATOM 555 C CA . ALA A 1 73 ? 1.170 -6.783 -6.541 1.00 90.88 73 ALA A CA 1
ATOM 556 C C . ALA A 1 73 ? -0.081 -7.666 -6.376 1.00 90.88 73 ALA A C 1
ATOM 558 O O . ALA A 1 73 ? -1.198 -7.145 -6.314 1.00 90.88 73 ALA A O 1
ATOM 559 N N . ILE A 1 74 ? 0.092 -8.988 -6.270 1.00 92.19 74 ILE A N 1
ATOM 560 C CA . ILE A 1 74 ? -1.003 -9.930 -6.002 1.00 92.19 74 ILE A CA 1
ATOM 561 C C . ILE A 1 74 ? -1.613 -9.658 -4.624 1.00 92.19 74 ILE A C 1
ATOM 563 O O . ILE A 1 74 ? -2.829 -9.478 -4.535 1.00 92.19 74 ILE A O 1
ATOM 567 N N . LEU A 1 75 ? -0.792 -9.563 -3.573 1.00 93.50 75 LEU A N 1
ATOM 568 C CA . LEU A 1 75 ? -1.267 -9.308 -2.206 1.00 93.50 75 LEU A CA 1
ATOM 569 C C . LEU A 1 75 ? -2.022 -7.980 -2.103 1.00 93.50 75 LEU A C 1
ATOM 571 O O . LEU A 1 75 ? -3.147 -7.939 -1.605 1.00 93.50 75 LEU A O 1
ATOM 575 N N . VAL A 1 76 ? -1.455 -6.907 -2.659 1.00 92.25 76 VAL A N 1
ATOM 576 C CA . VAL A 1 76 ? -2.090 -5.583 -2.687 1.00 92.25 76 VAL A CA 1
ATOM 577 C C . VAL A 1 76 ? -3.429 -5.638 -3.427 1.00 92.25 76 VAL A C 1
ATOM 579 O O . VAL A 1 76 ? -4.426 -5.088 -2.957 1.00 92.25 76 VAL A O 1
ATOM 582 N N . LYS A 1 77 ? -3.496 -6.338 -4.566 1.00 91.69 77 LYS A N 1
ATOM 583 C CA . LYS A 1 77 ? -4.739 -6.504 -5.332 1.00 91.69 77 LYS A CA 1
ATOM 584 C C . LYS A 1 77 ? -5.806 -7.257 -4.538 1.00 91.69 77 LYS A C 1
ATOM 586 O O . LYS A 1 77 ? -6.977 -6.890 -4.617 1.00 91.69 77 LYS A O 1
ATOM 591 N N . LEU A 1 78 ? -5.432 -8.297 -3.794 1.00 92.81 78 LEU A N 1
ATOM 592 C CA . LEU A 1 78 ? -6.359 -9.041 -2.936 1.00 92.81 78 LEU A CA 1
ATOM 593 C C . LEU A 1 78 ? -6.863 -8.176 -1.775 1.00 92.81 78 LEU A C 1
ATOM 595 O O . LEU A 1 78 ? -8.067 -8.152 -1.516 1.00 92.81 78 LEU A O 1
ATOM 599 N N . TYR A 1 79 ? -5.971 -7.405 -1.155 1.00 93.06 79 TYR A N 1
ATOM 600 C CA . TYR A 1 79 ? -6.295 -6.493 -0.060 1.00 93.06 79 TYR A CA 1
ATOM 601 C C . TYR A 1 79 ? -7.259 -5.380 -0.485 1.00 93.06 79 TYR A C 1
ATOM 603 O O . TYR A 1 79 ? -8.303 -5.182 0.133 1.00 93.06 79 TYR A O 1
ATOM 611 N N . VAL A 1 80 ? -6.980 -4.699 -1.602 1.00 89.88 80 VAL A N 1
ATOM 612 C CA . VAL A 1 80 ? -7.865 -3.646 -2.139 1.00 89.88 80 VAL A CA 1
ATOM 613 C C . VAL A 1 80 ? -9.237 -4.208 -2.532 1.00 89.88 80 VAL A C 1
ATOM 615 O O . VAL A 1 80 ? -10.247 -3.524 -2.394 1.00 89.88 80 VAL A O 1
ATOM 618 N N . LYS A 1 81 ? -9.303 -5.472 -2.973 1.00 90.50 81 LYS A N 1
ATOM 619 C CA . LYS A 1 81 ? -10.562 -6.175 -3.277 1.00 90.50 81 LYS A CA 1
ATOM 620 C C . LYS A 1 81 ? -11.298 -6.715 -2.042 1.00 90.50 81 LYS A C 1
ATOM 622 O O . LYS A 1 81 ? -12.324 -7.375 -2.212 1.00 90.50 81 LYS A O 1
ATOM 627 N N . GLY A 1 82 ? -10.774 -6.501 -0.833 1.00 90.94 82 GLY A N 1
ATOM 628 C CA . GLY A 1 82 ? -11.350 -7.013 0.414 1.00 90.94 82 GLY A CA 1
ATOM 629 C C . GLY A 1 82 ? -11.313 -8.539 0.534 1.00 90.94 82 GLY A C 1
ATOM 630 O O . GLY A 1 82 ? -12.106 -9.114 1.270 1.00 90.94 82 GLY A O 1
ATOM 631 N N . ARG A 1 83 ? -10.437 -9.208 -0.228 1.00 94.38 83 ARG A N 1
ATOM 632 C CA . ARG A 1 83 ? -10.200 -10.662 -0.149 1.00 94.38 83 ARG A CA 1
ATOM 633 C C . ARG A 1 83 ? -9.136 -11.021 0.885 1.00 94.38 83 ARG A C 1
ATOM 635 O O . ARG A 1 83 ? -8.984 -12.192 1.197 1.00 94.38 83 ARG A O 1
ATOM 642 N N . LEU A 1 84 ? -8.406 -10.012 1.348 1.00 93.44 84 LEU A N 1
ATOM 643 C CA . LEU A 1 84 ? -7.371 -10.080 2.364 1.00 93.44 84 LEU A CA 1
ATOM 644 C C . LEU A 1 84 ? -7.623 -8.941 3.355 1.00 93.44 84 LEU 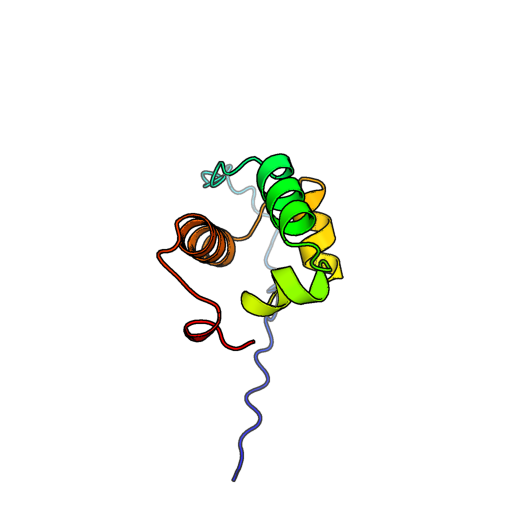A C 1
ATOM 646 O O . LEU A 1 84 ? -7.969 -7.831 2.936 1.00 93.44 84 LEU A O 1
ATOM 650 N N . SER A 1 85 ? -7.463 -9.213 4.641 1.00 93.38 85 SER A N 1
ATOM 651 C CA . SER A 1 85 ? -7.629 -8.265 5.741 1.00 93.38 85 SER A CA 1
ATOM 652 C C . SER A 1 85 ? -6.317 -8.071 6.505 1.00 93.38 85 SER A C 1
ATOM 654 O O . SER A 1 85 ? -5.343 -8.783 6.271 1.00 93.38 85 SER A O 1
ATOM 656 N N . ASP A 1 86 ? -6.279 -7.105 7.426 1.00 92.25 86 ASP A N 1
ATOM 657 C CA . ASP A 1 86 ? -5.084 -6.858 8.247 1.00 92.25 86 ASP A CA 1
ATOM 658 C C . ASP A 1 86 ? -4.712 -8.077 9.119 1.00 92.25 86 ASP A C 1
ATOM 660 O O . ASP A 1 86 ? -3.541 -8.254 9.424 1.00 92.25 86 ASP A O 1
ATOM 664 N N . GLY A 1 87 ? -5.672 -8.943 9.476 1.00 92.81 87 GLY A N 1
ATOM 665 C CA . GLY A 1 87 ? -5.410 -10.162 10.254 1.00 92.81 87 GLY A CA 1
ATOM 666 C C . GLY A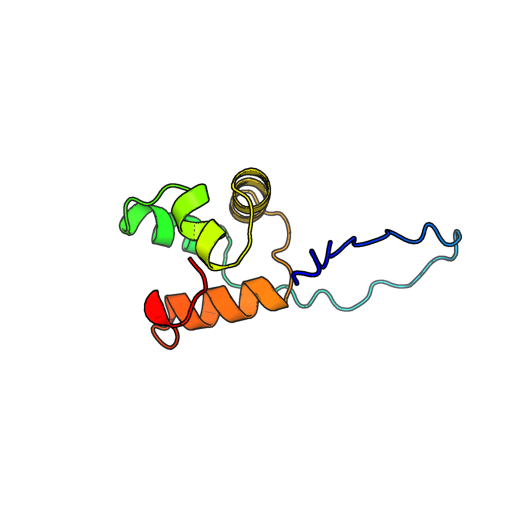 1 87 ? -4.783 -11.309 9.454 1.00 92.81 87 GLY A C 1
ATOM 667 O O . GLY A 1 87 ? -4.253 -12.243 10.048 1.00 92.81 87 GLY A O 1
ATOM 668 N N . ASP A 1 88 ? -4.824 -11.236 8.122 1.00 92.31 88 ASP A N 1
ATOM 669 C CA . ASP A 1 88 ? -4.215 -12.229 7.230 1.00 92.31 88 ASP A CA 1
ATOM 670 C C . ASP A 1 88 ? -2.754 -11.883 6.881 1.00 92.31 88 ASP A C 1
ATOM 672 O O . ASP A 1 88 ? -2.091 -12.621 6.149 1.00 92.31 88 ASP A O 1
ATOM 676 N N . LEU A 1 89 ? -2.263 -10.731 7.350 1.00 89.94 89 LEU A N 1
ATOM 677 C CA . LEU A 1 89 ? -0.948 -10.182 7.035 1.00 89.94 89 LEU A CA 1
ATOM 678 C C . LEU A 1 89 ? -0.087 -10.087 8.305 1.00 89.94 89 LEU A C 1
ATOM 680 O O . LEU A 1 89 ? -0.618 -9.837 9.384 1.00 89.94 89 LEU A O 1
ATOM 684 N N . PRO A 1 90 ? 1.241 -10.266 8.191 1.00 79.00 90 PRO A N 1
ATOM 685 C CA . PRO A 1 90 ? 2.130 -10.375 9.351 1.00 79.00 90 PRO A CA 1
ATOM 686 C C . PRO A 1 90 ? 2.295 -9.084 10.173 1.00 79.00 90 PRO A C 1
ATOM 688 O O . PRO A 1 90 ? 2.799 -9.168 11.290 1.00 79.00 90 PRO A O 1
ATOM 691 N N . GLY A 1 91 ? 1.822 -7.935 9.671 1.00 61.53 91 GLY A N 1
ATOM 692 C CA . GLY A 1 91 ? 1.920 -6.635 10.347 1.00 61.53 91 GLY A CA 1
ATOM 693 C C . GLY A 1 91 ? 3.174 -5.867 9.973 1.00 61.53 91 GLY A C 1
ATOM 694 O O . GLY A 1 91 ? 4.277 -6.343 10.308 1.00 61.53 91 GLY A O 1
#

Radius of gyration: 15.9 Å; chains: 1; bounding box: 39×31×45 Å

Sequence (91 aa):
MAQDDDFKYQ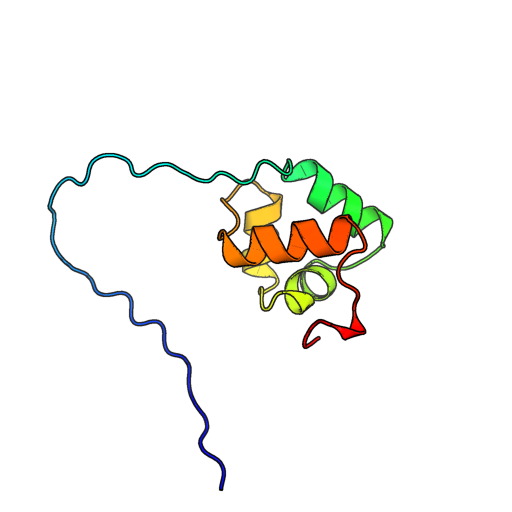AVAGDSGAVPAEPTFAATTPHAELKKFRISKRESQEKFWGRFGVTQSSGSRFETGLGIPPPVAILVKLYVKGRLSDGDLPG